Protein AF-A0A960M7U1-F1 (afdb_monomer)

pLDDT: mean 72.1, std 11.25, range [35.25, 84.12]

Mean predicted aligned error: 8.94 Å

Solvent-accessible surface area (backbone atoms only — not comparable to full-atom values): 5620 Å² total; per-residue (Å²): 136,84,80,79,78,78,70,74,58,62,64,50,51,58,50,46,54,52,49,53,48,52,50,47,51,55,37,51,77,69,65,69,55,54,57,68,61,42,51,57,52,44,54,50,51,50,55,53,43,64,76,38,39,90,79,58,51,60,75,62,46,56,49,50,55,49,43,46,51,42,45,50,32,34,58,76,70,76,37,57,67,67,58,38,54,50,47,48,52,51,51,49,56,67,71,75,108

Foldseek 3Di:
DDDDDPPPPLVVLLVVLLVLLVVLLVCVVVVNDQLVRLVVSLVVSVVSCVVNVVSNDDDLSVLSVVLSVQSNCVSVVNHDVVVNNVSSVVSVVVSVD

Nearest PDB structures (foldseek):
  3u3b-assembly2_B  TM=5.920E-01  e=1.286E+00  synthetic construct
  7t2y-assembly1_A  TM=6.282E-01  e=3.369E+00  synthetic construct

Secondary structure (DSSP, 8-state):
-PPPP-HHHHHHHHHHHHHHHHHHHHHHHTT---HHHHHHHHHHHHHHHHHHHHHH-SHHHHHHHHHHHHHHHHHTT-S-HHHHHHHHHHHHHHH--

Sequence (97 aa):
MSLPPKKGKIQGVKRQLILDLQTFLWRFEQGGYSRDSMHEVLEFLETALESEAHEIGGAIEEHISKMITDCHAYAEGKGNPKDVVRDLDQLRQDLEK

Structure (mmCIF, N/CA/C/O backbone):
data_AF-A0A960M7U1-F1
#
_entry.id   AF-A0A960M7U1-F1
#
loop_
_atom_site.group_PDB
_atom_site.id
_atom_site.type_symbol
_atom_site.label_atom_id
_atom_site.label_alt_id
_atom_site.label_comp_id
_atom_site.label_asym_id
_atom_site.label_entity_id
_atom_site.label_seq_id
_atom_site.pdbx_PDB_ins_code
_atom_site.Cartn_x
_atom_site.Cartn_y
_atom_site.Cartn_z
_atom_site.occupancy
_atom_site.B_iso_or_equiv
_atom_site.auth_seq_id
_atom_site.auth_comp_id
_atom_site.auth_asym_id
_atom_site.auth_atom_id
_atom_site.pdbx_PDB_model_num
ATOM 1 N N . MET A 1 1 ? -39.249 10.146 16.989 1.00 35.25 1 MET A N 1
ATOM 2 C CA . MET A 1 1 ? -38.765 8.775 16.721 1.00 35.25 1 MET A CA 1
ATOM 3 C C . MET A 1 1 ? -37.350 8.896 16.186 1.00 35.25 1 MET A C 1
ATOM 5 O O . MET A 1 1 ? -37.179 9.436 15.102 1.00 35.25 1 MET A O 1
ATOM 9 N N . SER A 1 2 ? -36.346 8.524 16.979 1.00 39.38 2 SER A N 1
ATOM 10 C CA . SER A 1 2 ? -34.937 8.650 16.589 1.00 39.38 2 SER A CA 1
ATOM 11 C C . SER A 1 2 ? -34.525 7.443 15.750 1.00 39.38 2 SER A C 1
ATOM 13 O O . SER A 1 2 ? -34.677 6.307 16.192 1.00 39.38 2 SER A O 1
ATOM 15 N N . LEU A 1 3 ? -34.039 7.694 14.533 1.00 45.53 3 LEU A N 1
ATOM 16 C CA . LEU A 1 3 ? -33.456 6.671 13.664 1.00 45.53 3 LEU A CA 1
ATOM 17 C C . LEU A 1 3 ? -32.177 6.110 14.314 1.00 45.53 3 LEU A C 1
ATOM 19 O O . LEU A 1 3 ? -31.381 6.895 14.837 1.00 45.53 3 LEU A O 1
ATOM 23 N N . PRO A 1 4 ? -31.947 4.785 14.288 1.00 45.38 4 PRO A N 1
ATOM 24 C CA . PRO A 1 4 ? -30.703 4.217 14.784 1.00 45.38 4 PRO A CA 1
ATOM 25 C C . PRO A 1 4 ? -29.532 4.665 13.892 1.00 45.38 4 PRO A C 1
ATOM 27 O O . PRO A 1 4 ? -29.686 4.757 12.669 1.00 45.38 4 PRO A O 1
ATOM 30 N N . PRO A 1 5 ? -28.352 4.953 14.468 1.00 43.59 5 PRO A N 1
ATOM 31 C CA . PRO A 1 5 ? -27.195 5.365 13.690 1.00 43.59 5 PRO A CA 1
ATOM 32 C C . PRO A 1 5 ? -26.769 4.227 12.754 1.00 43.59 5 PRO A C 1
ATOM 34 O O . PRO A 1 5 ? -26.713 3.067 13.165 1.00 43.59 5 PRO A O 1
ATOM 37 N N . LYS A 1 6 ? -26.451 4.570 11.497 1.00 45.41 6 LYS A N 1
ATOM 38 C CA . LYS A 1 6 ? -25.890 3.697 10.448 1.00 45.41 6 LYS A CA 1
ATOM 39 C C . LYS A 1 6 ? -24.495 3.165 10.840 1.00 45.41 6 LYS A C 1
ATOM 41 O O . LYS A 1 6 ? -23.522 3.393 10.139 1.00 45.41 6 LYS A O 1
ATOM 46 N N . LYS A 1 7 ? -24.366 2.443 11.953 1.00 45.53 7 LYS A N 1
ATOM 47 C CA . LYS A 1 7 ? -23.090 1.876 12.422 1.00 45.53 7 LYS A CA 1
ATOM 48 C C . LYS A 1 7 ? -22.612 0.669 11.600 1.00 45.53 7 LYS A C 1
ATOM 50 O O . LYS A 1 7 ? -21.486 0.234 11.777 1.00 45.53 7 LYS A O 1
ATOM 55 N N . GLY A 1 8 ? -23.438 0.145 10.687 1.00 43.75 8 GLY A N 1
ATOM 56 C CA . GLY A 1 8 ? -23.106 -1.038 9.881 1.00 43.75 8 GLY A CA 1
ATOM 57 C C . GLY A 1 8 ? -22.388 -0.776 8.550 1.00 43.75 8 GLY A C 1
ATOM 58 O O . GLY A 1 8 ? -21.850 -1.717 7.984 1.00 43.75 8 GLY A O 1
ATOM 59 N N . LYS A 1 9 ? -22.376 0.461 8.026 1.00 49.44 9 LYS A N 1
ATOM 60 C CA . LYS A 1 9 ? -21.717 0.765 6.735 1.00 49.44 9 LYS A CA 1
ATOM 61 C C . LYS A 1 9 ? -20.225 1.065 6.898 1.00 49.44 9 LYS A C 1
ATOM 63 O O . LYS A 1 9 ? -19.411 0.511 6.175 1.00 49.44 9 LYS A O 1
ATOM 68 N N . IL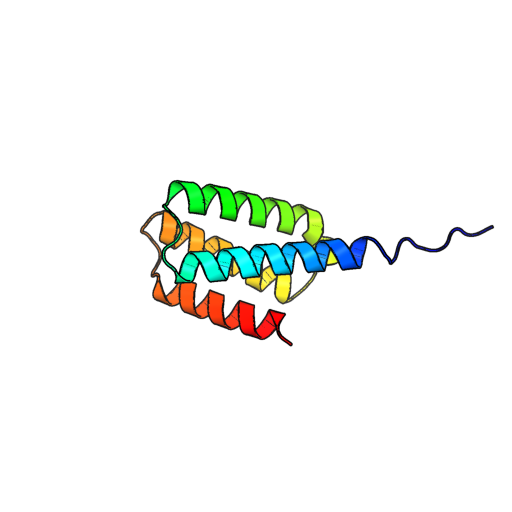E A 1 10 ? -19.909 1.857 7.914 1.00 49.88 10 ILE A N 1
ATOM 69 C CA . ILE A 1 10 ? -18.579 2.389 8.246 1.00 49.88 10 ILE A CA 1
ATOM 70 C C . ILE A 1 10 ? -17.556 1.266 8.482 1.00 49.88 10 ILE A C 1
ATOM 72 O O . ILE A 1 10 ? -16.451 1.254 7.951 1.00 49.88 10 ILE A O 1
ATOM 76 N N . GLN A 1 11 ? -17.966 0.231 9.221 1.00 52.97 11 GLN A N 1
ATOM 77 C CA . GLN A 1 11 ? -17.110 -0.920 9.514 1.00 52.97 11 GLN A CA 1
ATOM 78 C C . GLN A 1 11 ? -16.803 -1.771 8.266 1.00 52.97 11 GLN A C 1
ATOM 80 O O . GLN A 1 11 ? -15.799 -2.479 8.234 1.00 52.97 11 GLN A O 1
ATOM 85 N N . GLY A 1 12 ? -17.663 -1.708 7.243 1.00 61.44 12 GLY A N 1
ATOM 86 C CA . GLY A 1 12 ? -17.481 -2.418 5.981 1.00 61.44 12 GLY A CA 1
ATOM 87 C C . GLY A 1 12 ? -16.450 -1.754 5.073 1.00 61.44 12 GLY A C 1
ATOM 88 O O . GLY A 1 12 ? -15.660 -2.462 4.457 1.00 61.44 12 GLY A O 1
ATOM 89 N N . VAL A 1 13 ? -16.413 -0.418 5.031 1.00 64.31 13 VAL A N 1
ATOM 90 C CA . VAL A 1 13 ? -15.509 0.310 4.129 1.00 64.31 13 VAL A CA 1
ATOM 91 C C . VAL A 1 13 ? -14.069 0.276 4.631 1.00 64.31 13 VAL A C 1
ATOM 93 O O . VAL A 1 13 ? -13.176 -0.103 3.878 1.00 64.31 13 VAL A O 1
ATOM 96 N N . LYS A 1 14 ? -13.849 0.495 5.936 1.00 67.12 14 LYS A N 1
ATOM 97 C CA . LYS A 1 14 ? -12.529 0.297 6.562 1.00 67.12 14 LYS A CA 1
ATOM 98 C C . LYS A 1 14 ? -11.971 -1.101 6.284 1.00 67.12 14 LYS A C 1
ATOM 100 O O . LYS A 1 14 ? -10.801 -1.256 5.959 1.00 67.12 14 LYS A O 1
ATOM 105 N N . ARG A 1 15 ? -12.811 -2.135 6.389 1.00 68.75 15 ARG A N 1
ATOM 106 C CA . ARG A 1 15 ? -12.399 -3.524 6.144 1.00 68.75 15 ARG A CA 1
ATOM 107 C C . ARG A 1 15 ? -12.103 -3.792 4.668 1.00 68.75 15 ARG A C 1
ATOM 109 O O . ARG A 1 15 ? -11.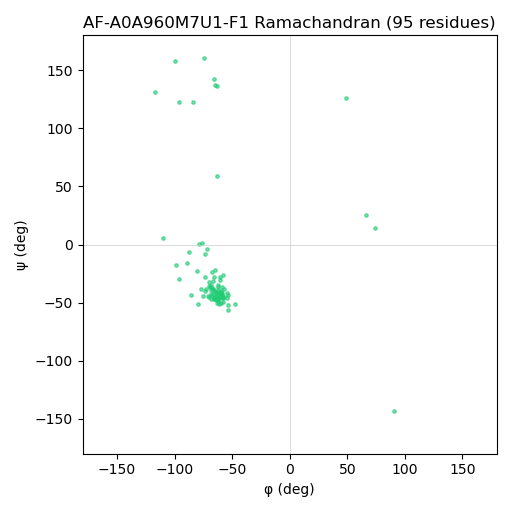195 -4.561 4.380 1.00 68.75 15 ARG A O 1
ATOM 116 N N . GLN A 1 16 ? -12.847 -3.165 3.761 1.00 73.44 16 GLN A N 1
ATOM 117 C CA . GLN A 1 16 ? -12.615 -3.277 2.324 1.00 73.44 16 GLN A CA 1
ATOM 118 C C . GLN A 1 16 ? -11.278 -2.646 1.932 1.00 73.44 16 GLN A C 1
ATOM 120 O O . GLN A 1 16 ? -10.479 -3.320 1.294 1.00 73.44 16 GLN A O 1
ATOM 125 N N . LEU A 1 17 ? -10.980 -1.432 2.408 1.00 73.50 17 LEU A N 1
ATOM 126 C CA . LEU A 1 17 ? -9.691 -0.792 2.142 1.00 73.50 17 LEU A CA 1
ATOM 127 C C . LEU A 1 17 ? -8.522 -1.633 2.668 1.00 73.50 17 LEU A C 1
ATOM 129 O O . LEU A 1 17 ? -7.523 -1.808 1.979 1.00 73.50 17 LEU A O 1
ATOM 133 N N . ILE A 1 18 ? -8.662 -2.210 3.864 1.00 72.50 18 ILE A N 1
ATOM 134 C CA . ILE A 1 18 ? -7.662 -3.124 4.434 1.00 72.50 18 ILE A CA 1
ATOM 135 C C . ILE A 1 18 ? -7.447 -4.348 3.532 1.00 72.50 18 ILE A C 1
ATOM 137 O O . ILE A 1 18 ? -6.307 -4.746 3.309 1.00 72.50 18 ILE A O 1
ATOM 141 N N . LEU A 1 19 ? -8.515 -4.936 2.988 1.00 76.00 19 LEU A N 1
ATOM 142 C CA . LEU A 1 19 ? -8.421 -6.076 2.070 1.00 76.00 19 LEU A CA 1
ATOM 143 C C . LEU A 1 19 ? -7.800 -5.693 0.722 1.00 76.00 19 LEU A C 1
ATOM 145 O O . LEU A 1 19 ? -7.013 -6.466 0.170 1.00 76.00 19 LEU A O 1
ATOM 149 N N . ASP A 1 20 ? -8.128 -4.514 0.198 1.00 78.69 20 ASP A N 1
ATOM 150 C CA . ASP A 1 20 ? -7.565 -4.000 -1.051 1.00 78.69 20 ASP A CA 1
ATOM 151 C C . ASP A 1 20 ? -6.065 -3.724 -0.889 1.00 78.69 20 ASP A C 1
ATOM 153 O O . ASP A 1 20 ? -5.267 -4.130 -1.736 1.00 78.69 20 ASP A O 1
ATOM 157 N N . LEU A 1 21 ? -5.664 -3.163 0.256 1.00 74.88 21 LEU A N 1
ATOM 158 C CA . LEU A 1 21 ? -4.264 -3.008 0.644 1.00 74.88 21 LEU A CA 1
ATOM 159 C C . LEU A 1 21 ? -3.569 -4.359 0.768 1.00 74.88 21 LEU A C 1
ATOM 161 O O . LEU A 1 21 ? -2.551 -4.571 0.126 1.00 74.88 21 LEU A O 1
ATOM 165 N N . GLN A 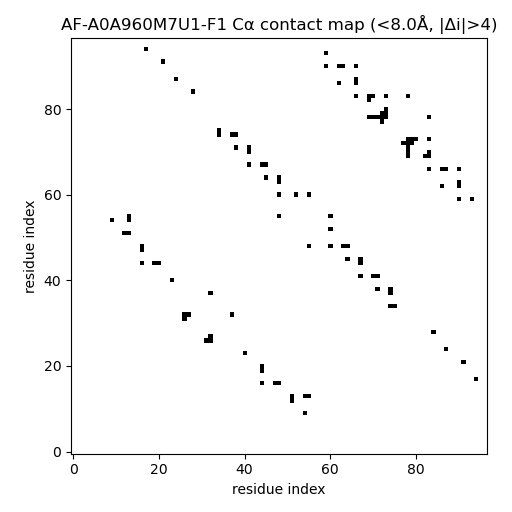1 22 ? -4.128 -5.313 1.513 1.00 74.75 22 GLN A N 1
ATOM 166 C CA . GLN A 1 22 ? -3.555 -6.659 1.638 1.00 74.75 22 GLN A CA 1
ATOM 167 C C . GLN A 1 22 ? -3.395 -7.356 0.27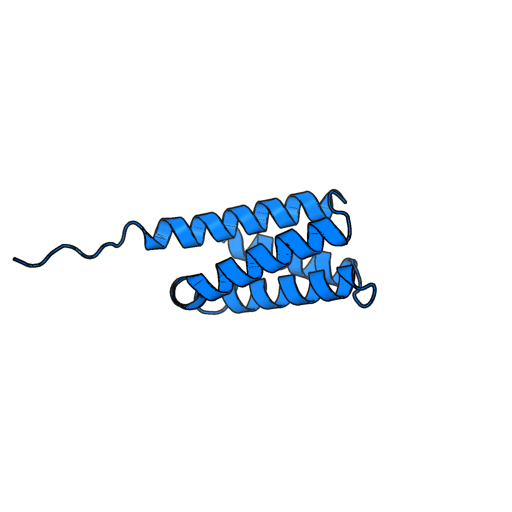9 1.00 74.75 22 GLN A C 1
ATOM 169 O O . GLN A 1 22 ? -2.391 -8.025 0.033 1.00 74.75 22 GLN A O 1
ATOM 174 N N . THR A 1 23 ? -4.354 -7.169 -0.628 1.00 81.06 23 THR A N 1
ATOM 175 C CA . THR A 1 23 ? -4.298 -7.718 -1.988 1.00 81.06 23 THR A CA 1
ATOM 176 C C . THR A 1 23 ? -3.205 -7.051 -2.818 1.00 81.06 23 THR A C 1
ATOM 178 O O . THR A 1 23 ? -2.473 -7.742 -3.533 1.00 81.06 23 THR A O 1
ATOM 181 N N . PHE A 1 24 ? -3.071 -5.728 -2.711 1.00 79.94 24 PHE A N 1
ATOM 182 C CA . PHE A 1 24 ? -1.985 -4.977 -3.329 1.00 79.94 24 PHE A CA 1
ATOM 183 C C . PHE A 1 24 ? -0.621 -5.448 -2.818 1.00 79.94 24 PHE A C 1
ATOM 185 O O . PHE A 1 24 ? 0.231 -5.812 -3.626 1.00 79.94 24 PHE A O 1
ATOM 192 N N . LEU A 1 25 ? -0.442 -5.536 -1.497 1.00 74.44 25 LEU A N 1
ATOM 193 C CA . LEU A 1 25 ? 0.786 -6.009 -0.853 1.00 74.44 25 LEU A CA 1
ATOM 194 C C . LEU A 1 25 ? 1.192 -7.384 -1.383 1.00 74.44 25 LEU A C 1
ATOM 196 O O . LEU A 1 25 ? 2.308 -7.579 -1.861 1.00 74.44 25 LEU A O 1
ATOM 200 N N . TRP A 1 26 ? 0.245 -8.321 -1.363 1.00 77.50 26 TRP A N 1
ATOM 201 C CA . TRP A 1 26 ? 0.486 -9.680 -1.815 1.00 77.50 26 TRP A CA 1
ATOM 202 C C . TRP A 1 26 ? 0.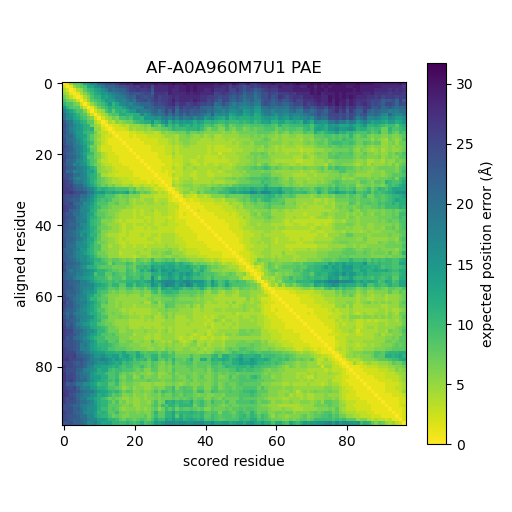896 -9.724 -3.291 1.00 77.50 26 TRP A C 1
ATOM 204 O O . TRP A 1 26 ? 1.850 -10.410 -3.645 1.00 77.50 26 TRP A O 1
ATOM 214 N N . ARG A 1 27 ? 0.230 -8.964 -4.171 1.00 78.69 27 ARG A N 1
ATOM 215 C CA . ARG A 1 27 ? 0.603 -8.902 -5.595 1.00 78.69 27 ARG A CA 1
ATOM 216 C C . ARG A 1 27 ? 1.944 -8.208 -5.827 1.00 78.69 27 ARG A C 1
ATOM 218 O O . ARG A 1 27 ? 2.678 -8.621 -6.724 1.00 78.69 27 ARG A O 1
ATOM 225 N N . PHE A 1 28 ? 2.271 -7.194 -5.032 1.00 76.94 28 PHE A N 1
ATOM 226 C CA . PHE A 1 28 ? 3.542 -6.483 -5.104 1.00 76.94 28 PHE A CA 1
ATOM 227 C C . PHE A 1 28 ? 4.720 -7.403 -4.770 1.00 76.94 28 PHE A C 1
ATOM 229 O O . PHE A 1 28 ? 5.673 -7.467 -5.545 1.00 76.94 28 PHE A O 1
ATOM 236 N N . GLU A 1 29 ? 4.633 -8.187 -3.691 1.00 72.12 29 GLU A N 1
ATOM 237 C CA . GLU A 1 29 ? 5.684 -9.145 -3.309 1.00 72.12 29 GLU A CA 1
ATOM 238 C C . GLU A 1 29 ? 5.939 -10.219 -4.377 1.00 72.12 29 GLU A C 1
ATOM 240 O O . GLU A 1 29 ? 7.066 -10.684 -4.542 1.00 72.12 29 GLU A O 1
ATOM 245 N N . GLN A 1 30 ? 4.911 -10.593 -5.141 1.00 77.00 30 GLN A N 1
ATOM 246 C CA . GLN A 1 30 ? 5.035 -11.554 -6.241 1.00 77.00 30 GLN A CA 1
ATOM 247 C C . GLN A 1 30 ? 5.634 -10.937 -7.520 1.00 77.00 30 GLN A C 1
ATOM 249 O O . GLN A 1 30 ? 5.749 -11.625 -8.534 1.00 77.00 30 GLN A O 1
ATOM 254 N N . GLY A 1 31 ? 5.983 -9.644 -7.512 1.00 77.19 31 GLY A N 1
ATOM 255 C CA . GLY A 1 31 ? 6.392 -8.915 -8.715 1.00 77.19 31 GLY A CA 1
ATOM 256 C C . GLY A 1 31 ? 5.256 -8.768 -9.733 1.00 77.19 31 GLY A C 1
ATOM 257 O O . GLY A 1 31 ? 5.505 -8.661 -10.931 1.00 77.19 31 GLY A O 1
ATOM 258 N N . GLY A 1 32 ? 4.002 -8.803 -9.273 1.00 76.62 32 GLY A N 1
ATOM 259 C CA . GLY A 1 32 ? 2.803 -8.847 -10.111 1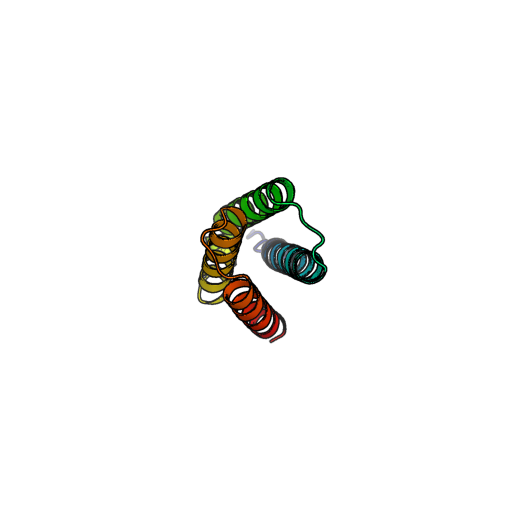.00 76.62 32 GLY A CA 1
ATOM 260 C C . GLY A 1 32 ? 2.411 -7.520 -10.763 1.00 76.62 32 GLY A C 1
ATOM 261 O O . GLY A 1 32 ? 1.398 -7.483 -11.459 1.00 76.62 32 GLY A O 1
ATOM 262 N N . TYR A 1 33 ? 3.180 -6.449 -10.550 1.00 78.00 33 TYR A N 1
ATOM 263 C CA . TYR A 1 33 ? 2.887 -5.121 -11.080 1.00 78.00 33 TYR A CA 1
ATOM 264 C C . TYR A 1 33 ? 3.962 -4.636 -12.052 1.00 78.00 33 TYR A C 1
ATOM 266 O O . TYR A 1 33 ? 5.156 -4.637 -11.754 1.00 78.00 33 TYR A O 1
ATOM 274 N N . SER A 1 34 ? 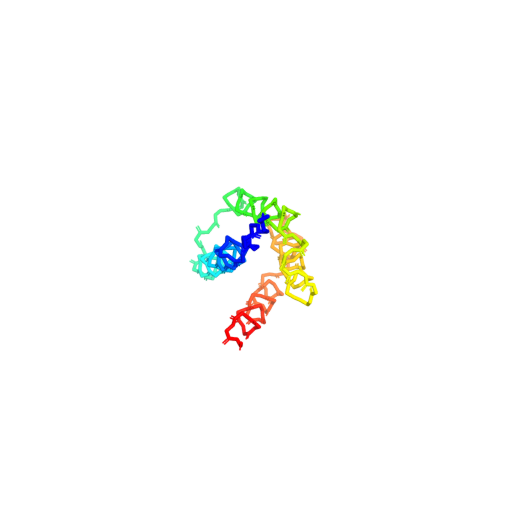3.516 -4.145 -13.208 1.00 80.88 34 SER A N 1
ATOM 275 C CA . SER A 1 34 ? 4.288 -3.180 -13.989 1.00 80.88 34 SER A CA 1
ATOM 276 C C . SER A 1 34 ? 4.221 -1.808 -13.314 1.00 80.88 34 SER A C 1
ATOM 278 O O . SER A 1 34 ? 3.289 -1.537 -12.557 1.00 80.88 34 SER A O 1
ATOM 280 N N . ARG A 1 35 ? 5.163 -0.915 -13.638 1.00 77.50 35 ARG A N 1
ATOM 281 C CA . ARG A 1 35 ? 5.157 0.478 -13.164 1.00 77.50 35 ARG A CA 1
ATOM 282 C C . ARG A 1 35 ? 3.787 1.143 -13.341 1.00 77.50 35 ARG A C 1
ATOM 284 O O . ARG A 1 35 ? 3.261 1.676 -12.373 1.00 77.50 35 ARG A O 1
ATOM 291 N N . ASP A 1 36 ? 3.208 1.068 -14.538 1.00 78.88 36 ASP A N 1
ATOM 292 C CA . ASP A 1 36 ? 1.927 1.717 -14.847 1.00 78.88 36 ASP A CA 1
ATOM 293 C C . ASP A 1 36 ? 0.773 1.124 -14.026 1.00 78.88 36 ASP A C 1
ATOM 295 O O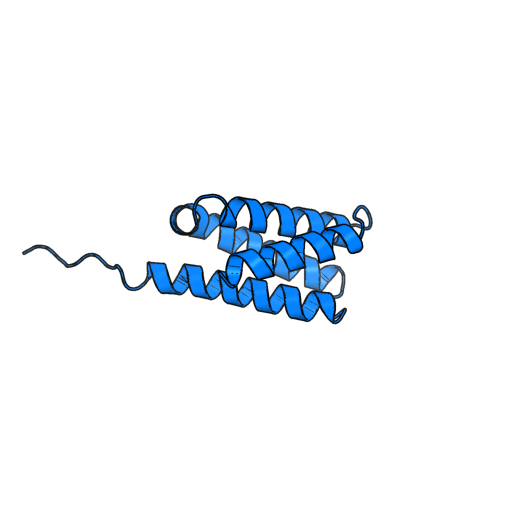 . ASP A 1 36 ? 0.035 1.856 -13.376 1.00 78.88 36 ASP A O 1
ATOM 299 N N . SER A 1 37 ? 0.680 -0.209 -13.952 1.00 82.31 37 SER A N 1
ATOM 300 C CA . SER A 1 37 ? -0.359 -0.874 -13.149 1.00 82.31 37 SER A CA 1
ATOM 301 C C . SER A 1 37 ? -0.205 -0.624 -11.646 1.00 82.31 37 SER A C 1
ATOM 303 O O . SER A 1 37 ? -1.185 -0.633 -10.909 1.00 82.31 37 SER A O 1
ATOM 305 N N . MET A 1 38 ? 1.025 -0.396 -11.181 1.00 81.12 38 MET A N 1
ATOM 306 C CA . MET A 1 38 ? 1.287 -0.044 -9.794 1.00 81.12 38 MET A CA 1
ATOM 307 C C . MET A 1 38 ? 0.784 1.365 -9.500 1.00 81.12 38 MET A C 1
ATOM 309 O O . MET A 1 38 ? 0.106 1.551 -8.501 1.00 81.12 38 MET A O 1
ATOM 313 N N . HIS A 1 39 ? 1.053 2.329 -10.385 1.00 82.25 39 HIS A N 1
ATOM 314 C CA . HIS A 1 39 ? 0.527 3.690 -10.260 1.00 82.25 39 HIS A CA 1
ATOM 315 C C . HIS A 1 39 ? -1.002 3.714 -10.203 1.00 82.25 39 HIS A C 1
ATOM 317 O O . HIS A 1 39 ? -1.550 4.360 -9.319 1.00 82.25 39 HIS A O 1
ATOM 323 N N . GLU A 1 40 ? -1.684 2.969 -11.078 1.00 83.69 40 GLU A N 1
ATOM 324 C CA . GLU A 1 40 ? -3.153 2.898 -11.071 1.00 83.69 40 GLU A CA 1
ATOM 325 C C . GLU A 1 40 ? -3.708 2.381 -9.736 1.00 83.69 40 GLU A C 1
ATOM 327 O O . GLU A 1 40 ? -4.692 2.908 -9.216 1.00 83.69 40 GLU A O 1
ATOM 332 N N . VAL A 1 41 ? -3.080 1.351 -9.157 1.00 82.12 41 VAL A N 1
ATOM 333 C CA . VAL A 1 41 ? -3.530 0.802 -7.872 1.00 82.12 41 VAL A CA 1
ATOM 334 C C . VAL A 1 41 ? -3.198 1.738 -6.714 1.00 82.12 41 VAL A C 1
ATOM 336 O O . VAL A 1 41 ? -4.017 1.880 -5.811 1.00 82.12 41 VAL A O 1
ATOM 339 N N . LEU A 1 42 ? -2.037 2.394 -6.731 1.00 82.31 42 LEU A N 1
ATOM 340 C CA . LEU A 1 42 ? -1.674 3.373 -5.706 1.00 82.31 42 LEU A CA 1
ATOM 341 C C . LEU A 1 42 ? -2.629 4.569 -5.708 1.00 82.31 42 LEU A C 1
ATOM 343 O O . LEU A 1 42 ? -3.142 4.909 -4.651 1.00 82.31 42 LEU A O 1
ATOM 347 N N . GLU A 1 43 ? -2.961 5.117 -6.877 1.00 84.12 43 GLU A N 1
ATOM 348 C CA . GLU A 1 43 ? -3.908 6.233 -7.012 1.00 84.12 43 GLU A CA 1
ATOM 349 C C . GLU A 1 43 ? -5.314 5.848 -6.516 1.00 84.12 43 GLU A C 1
ATOM 351 O O . GLU A 1 43 ? -5.991 6.622 -5.830 1.00 84.12 43 GLU A O 1
ATOM 356 N N . PHE A 1 44 ? -5.746 4.612 -6.796 1.00 83.94 44 PHE A N 1
ATOM 357 C CA . PHE A 1 44 ? -6.989 4.069 -6.247 1.00 83.94 44 PHE A CA 1
ATOM 358 C C . PHE A 1 44 ? -6.951 3.992 -4.715 1.00 83.94 44 PHE A C 1
ATOM 360 O O . PHE A 1 44 ? -7.914 4.384 -4.054 1.00 83.94 44 PHE A O 1
ATOM 367 N N . LEU A 1 45 ? -5.846 3.500 -4.148 1.00 78.75 45 LEU A N 1
ATOM 368 C CA . LEU A 1 45 ? -5.664 3.379 -2.703 1.00 78.75 45 LEU A CA 1
ATOM 369 C C . LEU A 1 45 ? -5.573 4.748 -2.016 1.00 78.75 45 LEU A C 1
ATOM 371 O O . LEU A 1 45 ? -6.143 4.891 -0.939 1.00 78.75 45 LEU A O 1
ATOM 375 N N . GLU A 1 46 ? -4.930 5.748 -2.626 1.00 82.19 46 GLU A N 1
ATOM 376 C CA . GLU A 1 46 ? -4.908 7.134 -2.130 1.00 82.19 46 GLU A CA 1
ATOM 377 C C . GLU A 1 46 ? -6.311 7.725 -2.118 1.00 82.19 46 GLU A C 1
ATOM 379 O O . GLU A 1 46 ? -6.768 8.195 -1.082 1.00 82.19 46 GLU A O 1
ATOM 384 N N . THR A 1 47 ? -7.038 7.615 -3.231 1.00 82.88 47 THR A N 1
ATOM 385 C CA . THR A 1 47 ? -8.405 8.141 -3.342 1.00 82.88 47 THR A CA 1
ATOM 386 C C . THR A 1 47 ? -9.335 7.487 -2.316 1.00 82.88 47 THR A C 1
ATOM 388 O O . THR A 1 47 ? -10.165 8.148 -1.684 1.00 82.88 47 THR A O 1
ATOM 391 N N . ALA A 1 48 ? -9.203 6.170 -2.134 1.00 76.44 48 ALA A N 1
ATOM 392 C CA . ALA A 1 48 ? -9.983 5.425 -1.157 1.00 76.44 48 ALA A CA 1
ATOM 393 C C . ALA A 1 48 ? -9.579 5.777 0.285 1.00 76.44 48 ALA A C 1
ATOM 395 O O . ALA A 1 48 ? -10.452 5.891 1.145 1.00 76.44 48 ALA A O 1
ATOM 396 N N . LEU A 1 49 ? -8.288 6.011 0.544 1.00 76.88 49 LEU A N 1
ATOM 397 C CA . LEU A 1 49 ? -7.798 6.493 1.831 1.00 76.88 49 LEU A CA 1
ATOM 398 C C . LEU A 1 49 ? -8.317 7.902 2.130 1.00 76.88 49 LEU A C 1
ATOM 400 O O . LEU A 1 49 ? -8.821 8.114 3.221 1.00 76.88 49 LEU A O 1
ATOM 404 N N . GLU A 1 50 ? -8.258 8.844 1.189 1.00 78.25 50 GLU A N 1
ATOM 405 C CA . GLU A 1 50 ? -8.729 10.225 1.371 1.00 78.25 50 GLU A CA 1
ATOM 406 C C . GLU A 1 50 ? -10.242 10.300 1.613 1.00 78.25 50 GLU A C 1
ATOM 408 O O . GLU A 1 50 ? -10.698 11.045 2.483 1.00 78.25 50 GLU A O 1
ATOM 413 N N . SER A 1 51 ? -11.030 9.499 0.887 1.00 74.00 51 SER A N 1
ATOM 414 C CA . SER A 1 51 ? -12.485 9.414 1.088 1.00 74.00 51 SER A CA 1
ATOM 415 C C . SER A 1 51 ? -12.840 8.909 2.491 1.00 74.00 51 SER A C 1
ATOM 417 O O . SER A 1 51 ? -13.819 9.352 3.096 1.00 74.00 51 SER A O 1
ATOM 419 N N . GLU A 1 52 ? -12.027 7.999 3.024 1.00 70.12 52 GLU A N 1
ATOM 420 C CA . GLU A 1 52 ? -12.304 7.260 4.257 1.00 70.12 52 GLU A CA 1
ATOM 421 C C . GLU A 1 52 ? -11.385 7.667 5.419 1.00 70.12 52 GLU A C 1
ATOM 423 O O . GLU A 1 52 ? -11.463 7.083 6.501 1.00 70.12 52 GLU A O 1
ATOM 428 N N . ALA A 1 53 ? -10.548 8.692 5.236 1.00 67.00 53 ALA A N 1
ATOM 429 C CA . ALA A 1 53 ? -9.539 9.139 6.198 1.00 67.00 53 ALA A CA 1
ATOM 430 C C . ALA A 1 53 ? -10.169 9.434 7.564 1.00 67.00 53 ALA A C 1
ATOM 432 O O . ALA A 1 53 ? -9.695 8.979 8.605 1.00 67.00 53 ALA A O 1
ATOM 433 N N . HIS A 1 54 ? -11.341 10.080 7.555 1.00 65.12 54 HIS A N 1
ATOM 434 C CA . HIS A 1 54 ? -12.091 10.389 8.772 1.00 65.12 54 HIS A CA 1
ATOM 435 C C . HIS A 1 54 ? -12.614 9.147 9.526 1.00 65.12 54 HIS A C 1
ATOM 437 O O . HIS A 1 54 ? -12.893 9.242 10.723 1.00 65.12 54 HIS A O 1
ATOM 443 N N . GLU A 1 55 ? -12.759 8.000 8.848 1.00 64.69 55 GLU A N 1
ATOM 444 C CA . GLU A 1 55 ? -13.237 6.730 9.420 1.00 64.69 55 GLU A CA 1
ATOM 445 C C . GLU A 1 55 ? -12.084 5.799 9.822 1.00 64.69 55 GLU A C 1
ATOM 447 O O . GLU A 1 55 ? -12.217 4.989 10.747 1.00 64.69 55 GLU A O 1
ATOM 452 N N . ILE A 1 56 ? -10.951 5.895 9.123 1.00 64.56 56 ILE A N 1
ATOM 453 C CA . ILE A 1 56 ? -9.771 5.058 9.351 1.00 64.56 56 ILE A CA 1
ATOM 454 C C . ILE A 1 56 ? -8.985 5.583 10.540 1.00 64.56 56 ILE A C 1
ATOM 456 O O . ILE A 1 56 ? -8.743 4.777 11.443 1.00 64.56 56 ILE A O 1
ATOM 460 N N . GLY A 1 57 ? -8.680 6.889 10.525 1.00 65.00 57 GLY A N 1
ATOM 461 C CA . GLY A 1 57 ? -8.155 7.723 11.603 1.00 65.00 57 GLY A CA 1
ATOM 462 C C . GLY A 1 57 ? -6.951 7.183 12.384 1.00 65.00 57 GLY A C 1
ATOM 463 O O . GLY A 1 57 ? -7.004 6.131 13.023 1.00 65.00 57 GLY A O 1
ATOM 464 N N . GLY A 1 58 ? -5.887 7.981 12.465 1.00 72.38 58 GLY A N 1
ATOM 465 C CA . GLY A 1 58 ? -4.748 7.731 13.356 1.00 72.38 58 GLY A CA 1
ATOM 466 C C . GLY A 1 58 ? -3.639 6.903 12.707 1.00 72.38 58 GLY A C 1
ATOM 467 O O . GLY A 1 58 ? -3.364 7.047 11.523 1.00 72.38 58 GLY A O 1
ATOM 468 N N . ALA A 1 59 ? -2.994 6.026 13.481 1.00 67.44 59 ALA A N 1
ATOM 469 C CA . ALA A 1 59 ? -1.738 5.383 13.077 1.00 67.44 59 ALA A CA 1
ATOM 470 C C . ALA A 1 59 ? -1.829 4.533 11.794 1.00 67.44 59 ALA A C 1
ATOM 472 O O . ALA A 1 59 ? -0.837 4.405 11.089 1.00 67.44 59 ALA A O 1
ATOM 473 N N . ILE A 1 60 ? -3.001 3.964 11.475 1.00 70.50 60 ILE A N 1
ATOM 474 C CA . ILE A 1 60 ? -3.201 3.142 10.267 1.00 70.50 60 ILE A CA 1
ATOM 475 C C . ILE A 1 60 ? -3.232 4.017 9.008 1.00 70.50 60 ILE A C 1
ATOM 477 O O . ILE A 1 60 ? -2.651 3.646 7.995 1.00 70.50 60 ILE A O 1
ATOM 481 N N . GLU A 1 61 ? -3.871 5.185 9.071 1.00 76.94 61 GLU A N 1
ATOM 482 C CA . GLU A 1 61 ? -3.932 6.132 7.953 1.00 76.94 61 GLU A CA 1
ATOM 483 C C . GLU A 1 61 ? -2.534 6.654 7.599 1.00 76.94 61 GLU A C 1
ATOM 485 O O . GLU A 1 61 ? -2.130 6.600 6.438 1.00 76.94 61 GLU A O 1
ATOM 490 N N . GLU A 1 62 ? -1.762 7.066 8.611 1.00 79.19 62 GLU A N 1
ATOM 491 C CA . GLU A 1 62 ? -0.374 7.509 8.430 1.00 79.19 62 GLU A CA 1
ATOM 492 C C . GLU A 1 62 ? 0.502 6.404 7.823 1.00 79.19 62 GLU A C 1
ATOM 494 O O . GLU A 1 62 ? 1.323 6.668 6.944 1.00 79.19 62 GLU A O 1
ATOM 499 N N . HIS A 1 63 ? 0.305 5.152 8.246 1.00 75.75 63 HIS A N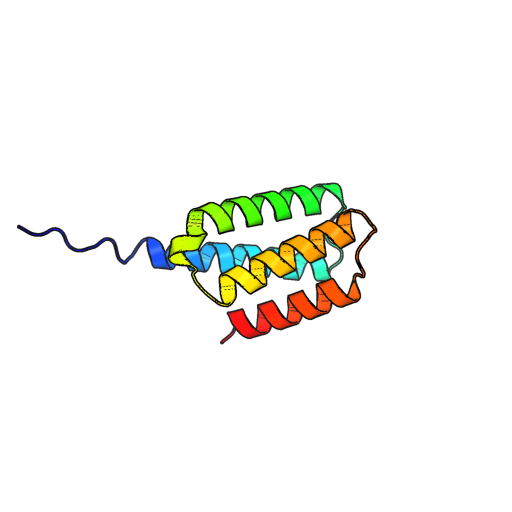 1
ATOM 500 C CA . HIS A 1 63 ? 1.067 4.014 7.733 1.00 75.75 63 HIS A CA 1
ATOM 501 C C . HIS A 1 63 ? 0.752 3.715 6.265 1.00 75.75 63 HIS A C 1
ATOM 503 O O . HIS A 1 63 ? 1.664 3.483 5.472 1.00 75.75 63 HIS A O 1
ATOM 509 N N . ILE A 1 64 ? -0.531 3.745 5.890 1.00 76.25 64 ILE A N 1
ATOM 510 C CA . ILE A 1 64 ? -0.968 3.525 4.508 1.00 76.25 64 ILE A CA 1
ATOM 511 C C . ILE A 1 64 ? -0.456 4.657 3.614 1.00 76.25 64 ILE A C 1
ATOM 513 O O . ILE A 1 64 ? 0.110 4.388 2.559 1.00 76.25 64 ILE A O 1
ATOM 517 N N . SER A 1 65 ? -0.590 5.909 4.054 1.00 81.50 65 SER A N 1
ATOM 518 C CA . SER A 1 65 ? -0.107 7.084 3.319 1.00 81.50 65 SER A CA 1
ATOM 519 C C . SER A 1 65 ? 1.404 7.016 3.062 1.00 81.50 65 SER A C 1
ATOM 521 O O . SER A 1 65 ? 1.869 7.208 1.932 1.00 81.50 65 SER A O 1
ATOM 523 N N . LYS A 1 66 ? 2.182 6.643 4.087 1.00 82.06 66 LYS A N 1
ATOM 524 C CA . LYS A 1 66 ? 3.624 6.428 3.949 1.00 82.06 66 LYS A CA 1
ATOM 525 C C . LYS A 1 66 ? 3.937 5.297 2.964 1.00 82.06 66 LYS A C 1
ATOM 527 O O . LYS A 1 66 ? 4.747 5.485 2.061 1.00 82.06 66 LYS A O 1
ATOM 532 N N . MET A 1 67 ? 3.259 4.156 3.091 1.00 79.12 67 MET A N 1
ATOM 533 C CA . MET A 1 67 ? 3.446 3.011 2.199 1.00 79.12 67 MET A CA 1
ATOM 534 C C . MET A 1 67 ? 3.180 3.381 0.735 1.00 79.12 67 MET A C 1
ATOM 536 O O . MET A 1 67 ? 3.968 3.028 -0.142 1.00 79.12 67 MET A O 1
ATOM 540 N N . ILE A 1 68 ? 2.090 4.099 0.456 1.00 81.00 68 ILE A N 1
ATOM 541 C CA . ILE A 1 68 ? 1.766 4.521 -0.908 1.00 81.00 68 ILE A CA 1
ATOM 542 C C . ILE A 1 68 ? 2.858 5.455 -1.453 1.00 81.00 68 ILE A C 1
ATOM 544 O O . ILE A 1 68 ? 3.325 5.262 -2.577 1.00 81.00 68 ILE A O 1
ATOM 548 N N . THR A 1 69 ? 3.349 6.383 -0.629 1.00 83.88 69 THR A N 1
ATOM 549 C CA . THR A 1 69 ? 4.460 7.279 -0.987 1.00 83.88 69 THR A CA 1
ATOM 550 C C . THR A 1 69 ? 5.732 6.500 -1.349 1.00 83.88 69 THR A C 1
ATOM 552 O O . THR A 1 69 ? 6.361 6.774 -2.375 1.00 83.88 69 THR A O 1
ATOM 555 N N . ASP A 1 70 ? 6.100 5.495 -0.552 1.00 81.25 70 ASP A N 1
ATOM 556 C CA . ASP A 1 70 ? 7.287 4.666 -0.793 1.00 81.25 70 ASP A CA 1
ATOM 557 C C . ASP A 1 70 ? 7.135 3.812 -2.065 1.00 81.25 70 ASP A C 1
ATOM 559 O O . ASP A 1 70 ? 8.073 3.688 -2.864 1.00 81.25 70 ASP A O 1
ATOM 563 N N . CYS A 1 71 ? 5.935 3.283 -2.313 1.00 79.12 71 CYS A N 1
ATOM 564 C CA . CYS A 1 71 ? 5.610 2.581 -3.551 1.00 79.12 71 CYS A CA 1
ATOM 565 C C . CYS A 1 71 ? 5.692 3.506 -4.774 1.00 79.12 71 CYS A C 1
ATOM 567 O O . CYS A 1 71 ? 6.258 3.100 -5.790 1.00 79.12 71 CYS A O 1
ATOM 569 N N . HIS A 1 72 ? 5.211 4.750 -4.687 1.00 82.06 72 HIS A N 1
ATOM 570 C CA . HIS A 1 72 ? 5.360 5.742 -5.756 1.00 82.06 72 HIS A CA 1
ATOM 571 C C . HIS A 1 72 ? 6.830 6.053 -6.035 1.00 82.06 72 HIS A C 1
ATOM 573 O O . HIS A 1 72 ? 7.262 6.022 -7.188 1.00 82.06 72 HIS A O 1
ATOM 579 N N . ALA A 1 73 ? 7.631 6.269 -4.990 1.00 83.12 73 ALA A N 1
ATOM 580 C CA . ALA A 1 73 ? 9.062 6.498 -5.143 1.00 83.12 73 ALA A CA 1
ATOM 581 C C . ALA A 1 73 ? 9.745 5.316 -5.850 1.00 83.12 73 ALA A C 1
ATOM 583 O O . ALA A 1 73 ? 10.562 5.515 -6.757 1.00 83.12 73 ALA A O 1
ATOM 584 N N . TYR A 1 74 ? 9.401 4.079 -5.480 1.00 79.75 74 TYR A N 1
ATOM 585 C CA . TYR A 1 74 ? 9.897 2.880 -6.154 1.00 79.75 74 TYR A CA 1
ATOM 586 C C . TYR A 1 74 ? 9.431 2.796 -7.614 1.00 79.75 74 TYR A C 1
ATOM 588 O O . TYR A 1 74 ? 10.254 2.541 -8.498 1.00 79.75 74 TYR A O 1
ATOM 596 N N . ALA A 1 75 ? 8.157 3.086 -7.891 1.00 77.62 75 ALA A N 1
ATOM 597 C CA . ALA A 1 75 ? 7.604 3.132 -9.242 1.00 77.62 75 ALA A CA 1
ATOM 598 C C . ALA A 1 75 ? 8.400 4.085 -10.139 1.00 77.62 75 ALA A C 1
ATOM 600 O O . ALA A 1 75 ? 8.812 3.716 -11.240 1.00 77.62 75 ALA A O 1
ATOM 601 N N . GLU A 1 76 ? 8.707 5.278 -9.632 1.00 82.19 76 GLU A N 1
ATOM 602 C CA . GLU A 1 76 ? 9.488 6.301 -10.323 1.00 82.19 76 GLU A CA 1
ATOM 603 C C . GLU A 1 76 ? 10.987 5.965 -10.455 1.00 82.19 76 GLU A C 1
ATOM 605 O O . GLU A 1 76 ? 11.735 6.705 -11.094 1.00 82.19 76 GLU A O 1
ATOM 610 N N . GLY A 1 77 ? 11.452 4.853 -9.875 1.00 79.31 77 GLY A N 1
ATOM 611 C CA . GLY A 1 77 ? 12.864 4.459 -9.861 1.00 79.31 77 GLY A CA 1
ATOM 612 C C . GLY A 1 77 ? 13.731 5.277 -8.898 1.00 79.31 77 GLY A C 1
ATOM 613 O O . GLY A 1 77 ? 14.956 5.233 -8.994 1.00 79.31 77 GLY A O 1
ATOM 614 N N . LYS A 1 78 ? 13.107 6.032 -7.988 1.00 79.62 78 LYS A N 1
ATOM 615 C CA . LYS A 1 78 ? 13.764 6.856 -6.959 1.00 79.62 78 LYS A CA 1
ATOM 616 C C . LYS A 1 78 ? 13.810 6.162 -5.592 1.00 79.62 78 LYS A C 1
ATOM 618 O O . LYS A 1 78 ? 14.578 6.571 -4.727 1.00 79.62 78 LYS A O 1
ATOM 623 N N . GLY A 1 79 ? 12.984 5.136 -5.398 1.00 70.19 79 GLY A N 1
ATOM 624 C CA . GLY A 1 79 ? 12.826 4.393 -4.152 1.00 70.19 79 GLY A CA 1
ATOM 625 C C . GLY A 1 79 ? 13.586 3.070 -4.134 1.00 70.19 79 GLY A C 1
ATOM 626 O O . GLY A 1 79 ? 13.908 2.482 -5.169 1.00 70.19 79 GLY A O 1
ATOM 627 N N . ASN A 1 80 ? 13.859 2.583 -2.928 1.00 76.81 80 ASN A N 1
ATOM 628 C CA . ASN A 1 80 ? 14.506 1.300 -2.699 1.00 76.81 80 ASN A CA 1
ATOM 629 C C . ASN A 1 80 ? 13.435 0.227 -2.436 1.00 76.81 80 ASN A C 1
ATOM 631 O O . ASN A 1 80 ? 12.679 0.357 -1.473 1.00 76.81 80 ASN A O 1
ATOM 635 N N . PRO A 1 81 ? 13.387 -0.867 -3.219 1.00 70.50 81 PRO A N 1
ATOM 636 C CA . PRO A 1 81 ? 12.385 -1.918 -3.034 1.00 70.50 81 PRO A CA 1
ATOM 637 C C . PRO A 1 81 ? 12.420 -2.545 -1.636 1.00 70.50 81 PRO A C 1
ATOM 639 O O . PRO A 1 81 ? 11.404 -3.035 -1.164 1.00 70.50 81 PRO A O 1
ATOM 642 N N . LYS A 1 82 ? 13.569 -2.523 -0.945 1.00 76.31 82 LYS A N 1
ATOM 643 C CA . LYS A 1 82 ? 13.673 -3.048 0.425 1.00 76.31 82 LYS A CA 1
ATOM 644 C C . LYS A 1 82 ? 12.949 -2.189 1.457 1.00 76.31 82 LYS A C 1
ATOM 646 O O . LYS A 1 82 ? 12.475 -2.736 2.445 1.00 76.31 82 LYS A O 1
ATOM 651 N N . ASP A 1 83 ? 12.904 -0.875 1.247 1.00 76.88 83 ASP A N 1
ATOM 652 C CA . ASP A 1 83 ? 12.166 0.028 2.129 1.00 76.88 83 ASP A CA 1
ATOM 653 C C . ASP A 1 83 ? 10.667 -0.189 1.935 1.00 76.88 83 ASP A C 1
ATOM 655 O O . ASP A 1 83 ? 9.977 -0.435 2.918 1.00 76.88 83 ASP A O 1
ATOM 659 N N . VAL A 1 84 ? 10.221 -0.300 0.676 1.00 71.62 84 VAL A N 1
ATOM 660 C CA . VAL A 1 84 ? 8.840 -0.682 0.349 1.00 71.62 84 VAL A CA 1
ATOM 661 C C . VAL A 1 84 ? 8.472 -1.989 1.042 1.00 71.62 84 VAL A C 1
ATOM 663 O O . VAL A 1 84 ? 7.550 -1.999 1.840 1.00 71.62 84 VAL A O 1
ATOM 666 N N . VAL A 1 85 ? 9.234 -3.069 0.834 1.00 74.25 85 VAL A N 1
ATOM 667 C CA . VAL A 1 85 ? 8.960 -4.384 1.447 1.00 74.25 85 VAL A CA 1
ATOM 668 C C . VAL A 1 85 ? 8.939 -4.333 2.982 1.00 74.25 85 VAL A C 1
ATOM 670 O O . VAL A 1 85 ? 8.136 -5.023 3.603 1.00 74.25 85 VAL A O 1
ATOM 673 N N . ARG A 1 86 ? 9.791 -3.521 3.619 1.00 80.94 86 ARG A N 1
ATOM 674 C CA . ARG A 1 86 ? 9.781 -3.369 5.082 1.00 80.94 86 ARG A CA 1
ATOM 675 C C . ARG A 1 86 ? 8.516 -2.659 5.562 1.00 80.94 86 ARG A C 1
ATOM 677 O O . ARG A 1 86 ? 7.905 -3.111 6.524 1.00 80.94 86 ARG A O 1
ATOM 684 N N . ASP A 1 87 ? 8.148 -1.561 4.912 1.00 75.06 87 ASP A N 1
ATOM 685 C CA . ASP A 1 87 ? 6.933 -0.813 5.233 1.00 75.06 87 ASP A CA 1
ATOM 686 C C . ASP A 1 87 ? 5.667 -1.634 4.900 1.00 75.06 87 ASP A C 1
ATOM 688 O O . ASP A 1 87 ? 4.693 -1.596 5.650 1.00 75.06 87 ASP A O 1
ATOM 692 N N . LEU A 1 88 ? 5.723 -2.494 3.872 1.00 70.62 88 LEU A N 1
ATOM 693 C CA . LEU A 1 88 ? 4.702 -3.501 3.560 1.00 70.62 88 LEU A CA 1
ATOM 694 C C . LEU A 1 88 ? 4.533 -4.533 4.687 1.00 70.62 88 LEU A C 1
ATOM 696 O O . LEU A 1 88 ? 3.405 -4.813 5.096 1.00 70.62 88 LEU A O 1
ATOM 700 N N . ASP A 1 89 ? 5.629 -5.112 5.189 1.00 76.06 89 ASP A N 1
ATOM 701 C CA . ASP A 1 89 ? 5.573 -6.120 6.257 1.00 76.06 89 ASP A CA 1
ATOM 702 C C . ASP A 1 89 ? 5.066 -5.510 7.570 1.00 76.06 89 ASP A C 1
ATOM 704 O O . ASP A 1 89 ? 4.246 -6.115 8.261 1.00 76.06 89 ASP A O 1
ATOM 708 N N . GLN A 1 90 ? 5.483 -4.279 7.876 1.00 75.44 90 GLN A N 1
ATOM 709 C CA . GLN A 1 90 ? 5.022 -3.557 9.056 1.00 75.44 90 GLN A CA 1
ATOM 710 C C . GLN A 1 90 ? 3.525 -3.227 8.974 1.00 75.44 90 GLN A C 1
ATOM 712 O O . GLN A 1 90 ? 2.794 -3.502 9.929 1.00 75.44 90 GLN A O 1
ATOM 717 N N . LEU A 1 91 ? 3.051 -2.735 7.823 1.00 72.44 91 LEU A N 1
ATOM 718 C CA . LEU A 1 91 ? 1.628 -2.498 7.594 1.00 72.44 91 LEU A CA 1
ATOM 719 C C . LEU A 1 91 ? 0.825 -3.799 7.720 1.00 72.44 91 LEU A C 1
ATOM 721 O O . LEU A 1 91 ? -0.233 -3.804 8.344 1.00 72.44 91 LEU A O 1
ATOM 725 N N . ARG A 1 92 ? 1.333 -4.924 7.194 1.00 70.81 92 ARG A N 1
ATOM 726 C CA . ARG A 1 92 ? 0.686 -6.234 7.363 1.00 70.81 92 ARG A CA 1
ATOM 727 C C . ARG A 1 92 ? 0.522 -6.582 8.845 1.00 70.81 92 ARG A C 1
ATOM 729 O O . ARG A 1 92 ? -0.581 -6.916 9.264 1.00 70.81 92 ARG A O 1
ATOM 736 N N . GLN A 1 93 ? 1.583 -6.452 9.641 1.00 73.12 93 GLN A N 1
ATOM 737 C CA . GLN A 1 93 ? 1.547 -6.753 11.077 1.00 73.12 93 GLN A CA 1
ATOM 738 C C . GLN A 1 93 ? 0.582 -5.853 11.860 1.00 73.12 93 GLN A C 1
ATOM 740 O O . GLN A 1 93 ? -0.054 -6.323 12.804 1.00 73.12 93 GLN A O 1
ATOM 745 N N . ASP A 1 94 ? 0.473 -4.575 11.493 1.00 69.38 94 ASP A N 1
ATOM 746 C CA . ASP A 1 94 ? -0.461 -3.639 12.130 1.00 69.38 94 ASP A CA 1
ATOM 747 C C . ASP A 1 94 ? -1.921 -3.901 11.725 1.00 69.38 94 ASP A C 1
ATOM 749 O O . ASP A 1 94 ? -2.827 -3.651 12.517 1.00 69.38 94 ASP A O 1
ATOM 753 N N . LEU A 1 95 ? -2.159 -4.451 10.530 1.00 65.75 95 LEU A N 1
ATOM 754 C CA . LEU A 1 95 ? -3.490 -4.850 10.055 1.00 65.75 95 LEU A CA 1
ATOM 755 C C . LEU A 1 95 ? -3.955 -6.215 10.593 1.00 65.75 95 LEU A C 1
ATOM 757 O O . LEU A 1 95 ? -5.157 -6.483 10.610 1.00 65.75 95 LEU A O 1
ATOM 761 N N . GLU A 1 96 ? -3.027 -7.085 10.999 1.00 62.59 96 GLU A N 1
ATOM 762 C CA . GLU A 1 96 ? -3.313 -8.410 11.574 1.00 62.59 96 GLU A CA 1
ATOM 763 C C . GLU A 1 96 ? -3.526 -8.398 13.106 1.00 62.59 96 GLU A C 1
ATOM 765 O O . GLU A 1 96 ? -3.899 -9.429 13.673 1.00 62.59 96 GLU A O 1
ATOM 770 N N . LYS A 1 97 ? -3.303 -7.261 13.780 1.00 59.28 97 LYS A N 1
ATOM 771 C CA . LYS A 1 97 ? -3.532 -7.060 15.227 1.00 59.28 97 LYS A CA 1
ATOM 772 C C . LYS A 1 97 ? -4.942 -6.570 15.552 1.00 59.28 97 LYS A C 1
ATOM 774 O O . LYS A 1 97 ? -5.437 -6.975 16.630 1.00 59.28 97 LYS A O 1
#

Radius of gyration: 14.82 Å; Cα contacts (8 Å, |Δi|>4): 59; chains: 1; bounding box: 53×22×32 Å